Protein AF-0000000078976316 (afdb_homodimer)

Solvent-accessible surface area (backbone atoms only — not comparable to full-atom values): 8866 Å² total; per-residue (Å²): 133,84,72,63,69,71,50,32,12,80,86,79,69,39,76,46,81,50,33,19,30,37,69,84,14,48,60,29,28,46,69,59,52,52,49,54,50,69,71,39,88,71,78,41,54,38,91,85,77,61,46,76,41,95,53,86,60,72,31,52,30,52,46,60,39,50,53,44,50,51,50,44,63,74,73,98,133,83,72,64,70,72,51,32,12,80,86,79,70,38,75,44,83,51,34,20,32,35,68,84,14,48,58,30,28,47,70,60,52,52,48,56,51,70,72,39,89,72,78,42,55,38,93,86,78,61,45,76,40,94,52,86,60,75,32,52,28,52,47,60,39,51,52,44,51,52,50,44,63,74,74,96

Sequence (152 aa):
PTPPEELLCPITTDLMEDPVVAADGHSYERDAIARWFAGRPGRPTSPLTGAVLPHTGLTPNYALRKIIADWRQKHGPTPPEELLCPITTDLMEDPVVAADGHSYERDAIARWFAGRPGRPTSPLTGAVLPHTGLTPNYALRKIIADWRQKHG

Radius of gyration: 15.7 Å; Cα contacts (8 Å, |Δi|>4): 252; chains: 2; bounding box: 39×42×33 Å

InterPro domains:
  IPR003613 U-box domain [PF04564] (4-75)
  IPR003613 U-box domain [PS51698] (2-76)
  IPR003613 U-box domain [SM00504] (6-71)
  IPR013083 Zinc finger, RING/FYVE/PHD-type [G3DSA:3.30.40.10] (1-76)
  IPR052085 WD repeat, SAM and U-box domain-containing [PTHR46573]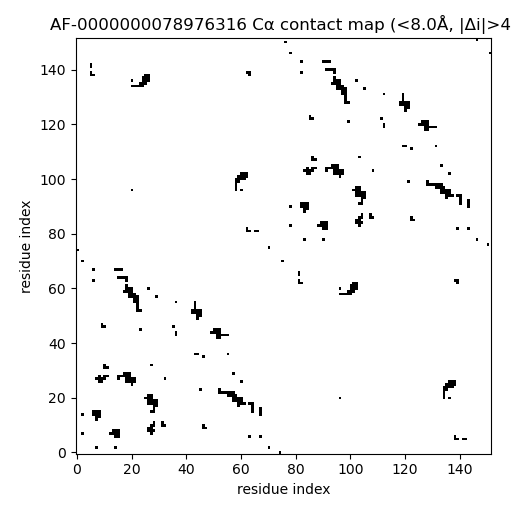 (3-74)

Organism: NCBI:txid3068

pLDDT: mean 95.84, std 4.74, range [74.62, 98.88]

Nearest PDB structures (foldseek):
  5eya-assembly1_F  TM=9.098E-01  e=1.188E-04  Homo sapiens
  6yxe-assembly2_B-2  TM=8.843E-01  e=1.453E-04  Homo sapiens
  6yxe-assembly1_A-3  TM=8.754E-01  e=2.323E-04  Homo sapiens
  5fer-assembly1_A  TM=9.080E-01  e=5.197E-04  Homo sapiens
  5eya-assembly1_G  TM=9.010E-01  e=6.355E-04  Homo sapiens

Secondary structure (DSSP, 8-state):
-PPPGGGB-TTT-SB-SSEEE-TTS-EEEHHHHHHHHHTS-SS-B-TTT-PBPS----EE-HHHHHHHHHHHHHH-/-PPPGGGB-TTT-SB-SSEEE-TTS-EEEHHHHHHHHHTS-SS-B-TTT-PBPS----EE-HHHHHHHHHHHHHH-

Structure (mmCIF, N/CA/C/O backbone):
data_AF-0000000078976316-model_v1
#
loop_
_entity.id
_entity.type
_entity.pdbx_description
1 polymer 'U-box domain-containing protein'
#
loop_
_atom_site.group_PDB
_atom_site.id
_atom_site.type_symbol
_atom_site.label_atom_id
_atom_site.label_alt_id
_atom_site.label_comp_id
_atom_site.label_asym_id
_atom_site.label_entity_id
_atom_site.label_seq_id
_atom_site.pdbx_PDB_ins_code
_atom_site.Cartn_x
_atom_site.Cartn_y
_atom_site.Cartn_z
_atom_site.occupancy
_atom_site.B_iso_or_equiv
_atom_site.auth_seq_id
_atom_site.auth_comp_id
_atom_site.auth_asym_id
_atom_site.auth_atom_id
_atom_site.pdbx_PDB_model_num
ATOM 1 N N . PRO A 1 1 ? 13.492 -16.938 -9.711 1 87.5 1 PRO A N 1
ATOM 2 C CA . PRO A 1 1 ? 12.68 -16.156 -10.648 1 87.5 1 PRO A CA 1
ATOM 3 C C . PRO A 1 1 ? 12.727 -14.656 -10.359 1 87.5 1 PRO A C 1
ATOM 5 O O . PRO A 1 1 ? 13.016 -14.258 -9.227 1 87.5 1 PRO A O 1
ATOM 8 N N . THR A 1 2 ? 12.547 -13.789 -11.312 1 92.25 2 THR A N 1
ATOM 9 C CA . THR A 1 2 ? 12.5 -12.344 -11.141 1 92.25 2 THR A CA 1
ATOM 10 C C . THR A 1 2 ? 11.219 -11.93 -10.422 1 92.25 2 THR A C 1
ATOM 12 O O . THR A 1 2 ? 10.125 -12.383 -10.773 1 92.25 2 THR A O 1
ATOM 15 N N . PRO A 1 3 ? 11.414 -11.203 -9.422 1 95.31 3 PRO A N 1
ATOM 16 C CA . PRO A 1 3 ? 10.211 -10.766 -8.711 1 95.31 3 PRO A CA 1
ATOM 17 C C . PRO A 1 3 ? 9.344 -9.82 -9.547 1 95.31 3 PRO A C 1
ATOM 19 O O . PRO A 1 3 ? 9.859 -9.125 -10.422 1 95.31 3 PRO A O 1
ATOM 22 N N . PRO A 1 4 ? 8.062 -9.812 -9.242 1 95.12 4 PRO A N 1
ATOM 23 C CA . PRO A 1 4 ? 7.238 -8.758 -9.844 1 95.12 4 PRO A CA 1
ATOM 24 C C . PRO A 1 4 ? 7.797 -7.359 -9.586 1 95.12 4 PRO A C 1
ATOM 26 O O . PRO A 1 4 ? 8.305 -7.086 -8.492 1 95.12 4 PRO A O 1
ATOM 29 N N . GLU A 1 5 ? 7.695 -6.508 -10.5 1 96.69 5 GLU A N 1
ATOM 30 C CA . GLU A 1 5 ? 8.281 -5.172 -10.43 1 96.69 5 GLU A CA 1
ATOM 31 C C . GLU A 1 5 ? 7.715 -4.387 -9.25 1 96.69 5 GLU A C 1
ATOM 33 O O . GLU A 1 5 ? 8.406 -3.557 -8.656 1 96.69 5 GLU A O 1
ATOM 38 N N . GLU A 1 6 ? 6.473 -4.664 -8.914 1 97.19 6 GLU A N 1
ATOM 39 C CA . GLU A 1 6 ? 5.781 -3.92 -7.863 1 97.19 6 GLU A CA 1
ATOM 40 C C . GLU A 1 6 ? 6.426 -4.164 -6.5 1 97.19 6 GLU A C 1
ATOM 42 O O . GLU A 1 6 ? 6.191 -3.408 -5.555 1 97.19 6 GLU A O 1
ATOM 47 N N . LEU A 1 7 ? 7.215 -5.223 -6.375 1 98.44 7 LEU A N 1
ATOM 48 C CA . LEU A 1 7 ? 7.832 -5.586 -5.102 1 98.44 7 LEU A CA 1
ATOM 49 C C . LEU A 1 7 ? 9.195 -4.918 -4.949 1 98.44 7 LEU A C 1
ATOM 51 O O . LEU A 1 7 ? 9.773 -4.93 -3.859 1 98.44 7 LEU A O 1
ATOM 55 N N . LEU A 1 8 ? 9.656 -4.258 -6.035 1 98.56 8 LEU A N 1
ATOM 56 C CA . LEU A 1 8 ? 10.977 -3.637 -6.039 1 98.56 8 LEU A CA 1
ATOM 57 C C . LEU A 1 8 ? 10.875 -2.15 -5.715 1 98.56 8 LEU A C 1
ATOM 59 O O . LEU A 1 8 ? 9.961 -1.469 -6.176 1 98.56 8 LEU A O 1
ATOM 63 N N . CYS A 1 9 ? 11.758 -1.719 -4.941 1 98.69 9 CYS A N 1
ATOM 64 C CA . CYS A 1 9 ? 11.852 -0.291 -4.66 1 98.69 9 CYS A CA 1
ATOM 65 C C . CYS A 1 9 ? 12.336 0.477 -5.887 1 98.69 9 CYS A C 1
ATOM 67 O O . CYS A 1 9 ? 13.391 0.166 -6.445 1 98.69 9 CYS A O 1
ATOM 69 N N . PRO A 1 10 ? 11.586 1.521 -6.297 1 98.12 10 PRO A N 1
ATOM 70 C CA . PRO A 1 10 ? 11.992 2.283 -7.484 1 98.12 10 PRO A CA 1
ATOM 71 C C . PRO A 1 10 ? 13.336 2.984 -7.305 1 98.12 10 PRO A C 1
ATOM 73 O O . PRO A 1 10 ? 14 3.322 -8.289 1 98.12 10 PRO A O 1
ATOM 76 N N . ILE A 1 11 ? 13.75 3.258 -6.051 1 97.75 11 ILE A N 1
ATOM 77 C CA . ILE A 1 11 ? 14.992 3.965 -5.773 1 97.75 11 ILE A CA 1
ATOM 78 C C . ILE A 1 11 ? 16.156 2.977 -5.777 1 97.75 11 ILE A C 1
ATOM 80 O O . ILE A 1 11 ? 17.156 3.191 -6.465 1 97.75 11 ILE A O 1
ATOM 84 N N . THR A 1 12 ? 16.031 1.872 -5.039 1 98.25 12 THR A N 1
ATOM 85 C CA . THR A 1 12 ? 17.156 0.957 -4.852 1 98.25 12 THR A CA 1
ATOM 86 C C . THR A 1 12 ? 17.141 -0.138 -5.914 1 98.25 12 THR A C 1
ATOM 88 O O . THR A 1 12 ? 18.141 -0.811 -6.133 1 98.25 12 THR A O 1
ATOM 91 N N . THR A 1 13 ? 16.016 -0.459 -6.5 1 97.44 13 THR A N 1
ATOM 92 C CA . THR A 1 13 ? 15.789 -1.526 -7.469 1 97.44 13 THR A CA 1
ATOM 93 C C . THR A 1 13 ? 15.914 -2.895 -6.805 1 97.44 13 THR A C 1
ATOM 95 O O . THR A 1 13 ? 16.156 -3.896 -7.484 1 97.44 13 THR A O 1
ATOM 98 N N . ASP A 1 14 ? 15.781 -2.938 -5.516 1 97.38 14 ASP A N 1
ATOM 99 C CA . ASP A 1 14 ? 15.828 -4.172 -4.738 1 97.38 14 ASP A CA 1
ATOM 100 C C . ASP A 1 14 ? 14.453 -4.5 -4.148 1 97.38 14 ASP A C 1
ATOM 102 O O . ASP A 1 14 ? 13.586 -3.625 -4.051 1 97.38 14 ASP A O 1
ATOM 106 N N . LEU A 1 15 ? 14.336 -5.785 -3.752 1 98 15 LEU A N 1
ATOM 107 C CA . LEU A 1 15 ? 13.148 -6.184 -3 1 98 15 LEU A CA 1
ATOM 108 C C . LEU A 1 15 ? 13.031 -5.383 -1.708 1 98 15 LEU A C 1
ATOM 110 O O . LEU A 1 15 ? 13.992 -5.285 -0.942 1 98 15 LEU A O 1
ATOM 114 N N . MET A 1 16 ? 11.867 -4.883 -1.5 1 98.62 16 MET A N 1
ATOM 115 C CA . MET A 1 16 ? 11.719 -4.031 -0.323 1 98.62 16 MET A CA 1
ATOM 116 C C . MET A 1 16 ? 11.656 -4.871 0.95 1 98.62 16 MET A C 1
ATOM 118 O O . MET A 1 16 ? 11.125 -5.984 0.941 1 98.62 16 MET A O 1
ATOM 122 N N . GLU A 1 17 ? 12.188 -4.344 2.033 1 98.25 17 GLU A N 1
ATOM 123 C CA . GLU A 1 17 ? 12.102 -4.953 3.357 1 98.25 17 GLU A CA 1
ATOM 124 C C . GLU A 1 17 ? 11.055 -4.254 4.219 1 98.25 17 GLU A C 1
ATOM 126 O O . GLU A 1 17 ? 10.289 -4.91 4.93 1 98.25 17 GLU A O 1
ATOM 131 N N . ASP A 1 18 ? 11.062 -2.996 4.164 1 98.81 18 ASP A N 1
ATOM 132 C CA . ASP A 1 18 ? 10.133 -2.148 4.906 1 98.81 18 ASP A CA 1
ATOM 133 C C . ASP A 1 18 ? 9.422 -1.171 3.975 1 98.81 18 ASP A C 1
ATOM 135 O O . ASP A 1 18 ? 9.68 0.033 4.012 1 98.81 18 ASP A O 1
ATOM 139 N N . PRO A 1 19 ? 8.461 -1.666 3.227 1 98.88 19 PRO A N 1
ATOM 140 C CA . PRO A 1 19 ? 7.781 -0.812 2.248 1 98.88 19 PRO A CA 1
ATOM 141 C C . PRO A 1 19 ? 6.891 0.243 2.9 1 98.88 19 PRO A C 1
ATOM 143 O O . PRO A 1 19 ? 6.168 -0.059 3.854 1 98.88 19 PRO A O 1
ATOM 146 N N . VAL A 1 20 ? 6.949 1.451 2.395 1 98.88 20 VAL A N 1
ATOM 147 C CA . VAL A 1 20 ? 6.098 2.562 2.805 1 98.88 20 VAL A CA 1
ATOM 148 C C . VAL A 1 20 ? 5.5 3.236 1.572 1 98.88 20 VAL A C 1
ATOM 150 O O . VAL A 1 20 ? 6.074 3.176 0.482 1 98.88 20 VAL A O 1
ATOM 153 N N . VAL A 1 21 ? 4.305 3.76 1.754 1 98.75 21 VAL A N 1
ATOM 154 C CA . VAL A 1 21 ? 3.676 4.559 0.707 1 98.75 21 VAL A CA 1
ATOM 155 C C . VAL A 1 21 ? 3.924 6.043 0.967 1 98.75 21 VAL A C 1
ATOM 157 O O . VAL A 1 21 ? 3.789 6.512 2.1 1 98.75 21 VAL A O 1
ATOM 160 N N . ALA A 1 22 ? 4.328 6.75 -0.072 1 98.31 22 ALA A N 1
ATOM 161 C CA . ALA A 1 22 ? 4.496 8.195 0.012 1 98.31 22 ALA A CA 1
ATOM 162 C C . ALA A 1 22 ? 3.268 8.922 -0.531 1 98.31 22 ALA A C 1
ATOM 164 O O . ALA A 1 22 ? 2.301 8.289 -0.956 1 98.31 22 ALA A O 1
ATOM 165 N N . ALA A 1 23 ? 3.336 10.227 -0.518 1 97.31 23 ALA A N 1
ATOM 166 C CA . ALA A 1 23 ? 2.176 11.047 -0.855 1 97.31 23 ALA A CA 1
ATOM 167 C C . ALA A 1 23 ? 1.768 10.852 -2.312 1 97.31 23 ALA A C 1
ATOM 169 O O . ALA A 1 23 ? 0.62 11.102 -2.682 1 97.31 23 ALA A O 1
ATOM 170 N N . ASP A 1 24 ? 2.645 10.383 -3.123 1 97.88 24 ASP A N 1
ATOM 171 C CA . ASP A 1 24 ? 2.346 10.195 -4.539 1 97.88 24 ASP A CA 1
ATOM 172 C C . ASP A 1 24 ? 1.65 8.852 -4.781 1 97.88 24 ASP A C 1
ATOM 174 O O . ASP A 1 24 ? 1.313 8.516 -5.918 1 97.88 24 ASP A O 1
ATOM 178 N N . GLY A 1 25 ? 1.482 8.039 -3.73 1 98.56 25 GLY A N 1
ATOM 179 C CA . GLY A 1 25 ? 0.79 6.77 -3.867 1 98.56 25 GLY A CA 1
ATOM 180 C C . GLY A 1 25 ? 1.716 5.617 -4.215 1 98.56 25 GLY A C 1
ATOM 181 O O . GLY A 1 25 ? 1.285 4.465 -4.277 1 98.56 25 GLY A O 1
ATOM 182 N N . HIS A 1 26 ? 2.977 5.926 -4.41 1 98.56 26 HIS A N 1
ATOM 183 C CA . HIS A 1 26 ? 3.955 4.898 -4.75 1 98.56 26 HIS A CA 1
ATOM 184 C C . HIS A 1 26 ? 4.664 4.383 -3.502 1 98.56 26 HIS A C 1
ATOM 186 O O . HIS A 1 26 ? 4.742 5.086 -2.492 1 98.56 26 HIS A O 1
ATOM 192 N N . SER A 1 27 ? 5.13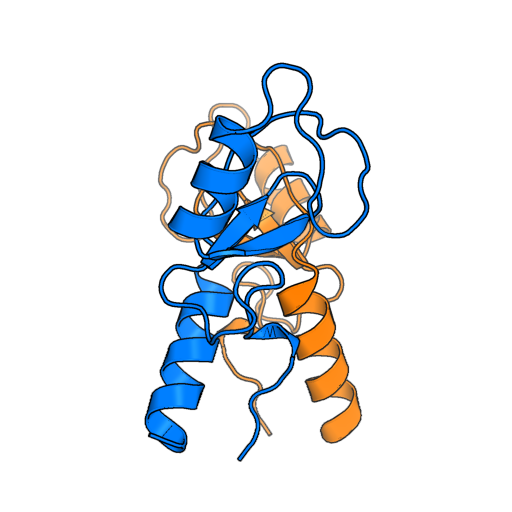3 3.158 -3.598 1 98.75 27 SER A N 1
ATOM 193 C CA . SER A 1 27 ? 5.797 2.523 -2.463 1 98.75 27 SER A CA 1
ATOM 194 C C . SER A 1 27 ? 7.312 2.521 -2.641 1 98.75 27 SER A C 1
ATOM 196 O O . SER A 1 27 ? 7.812 2.371 -3.756 1 98.75 27 SER A O 1
ATOM 198 N N . TYR A 1 28 ? 8.008 2.629 -1.512 1 98.81 28 TYR A N 1
ATOM 199 C CA . TYR A 1 28 ? 9.461 2.678 -1.465 1 98.81 28 TYR A CA 1
ATOM 200 C C . TYR A 1 28 ? 9.992 1.942 -0.24 1 98.81 28 TYR A C 1
ATOM 202 O O . TYR A 1 28 ? 9.266 1.733 0.731 1 98.81 28 TYR A O 1
ATOM 210 N N . GLU A 1 29 ? 11.211 1.618 -0.31 1 98.88 29 GLU A N 1
ATOM 211 C CA . GLU A 1 29 ? 11.945 1.262 0.904 1 98.88 29 GLU A CA 1
ATOM 212 C C . GLU A 1 29 ? 12.047 2.451 1.854 1 98.88 29 GLU A C 1
ATOM 214 O O . GLU A 1 29 ? 12.484 3.533 1.459 1 98.88 29 GLU A O 1
ATOM 219 N N . ARG A 1 30 ? 11.703 2.211 3.08 1 98.88 30 ARG A N 1
ATOM 220 C CA . ARG A 1 30 ? 11.594 3.305 4.039 1 98.88 30 ARG A CA 1
ATOM 221 C C . ARG A 1 30 ? 12.883 4.117 4.09 1 98.88 30 ARG A C 1
ATOM 223 O O . ARG A 1 30 ? 12.859 5.34 3.918 1 98.88 30 ARG A O 1
ATOM 230 N N . ASP A 1 31 ? 14 3.492 4.246 1 98.62 31 ASP A N 1
ATOM 231 C CA . ASP A 1 31 ? 15.266 4.203 4.406 1 98.62 31 ASP A CA 1
ATOM 232 C C . ASP A 1 31 ? 15.633 4.961 3.131 1 98.62 31 ASP A C 1
ATOM 234 O O . ASP A 1 31 ? 16.188 6.062 3.193 1 98.62 31 ASP A O 1
ATOM 238 N N . ALA A 1 32 ? 15.336 4.387 1.988 1 98.5 32 ALA A N 1
ATOM 239 C CA . ALA A 1 32 ? 15.688 4.988 0.706 1 98.5 32 ALA A CA 1
ATOM 240 C C . ALA A 1 32 ? 14.898 6.273 0.468 1 98.5 32 ALA A C 1
ATOM 242 O O . ALA A 1 32 ? 15.469 7.297 0.085 1 98.5 32 ALA A O 1
ATOM 243 N N . ILE A 1 33 ? 13.609 6.262 0.734 1 98.19 33 ILE A N 1
ATOM 244 C CA . ILE A 1 33 ? 12.789 7.441 0.486 1 98.19 33 ILE A CA 1
ATOM 245 C C . ILE A 1 33 ? 13.078 8.508 1.542 1 98.19 33 ILE A C 1
ATOM 247 O O . ILE A 1 33 ? 13.039 9.703 1.25 1 98.19 33 ILE A O 1
ATOM 251 N N . ALA A 1 34 ? 13.328 8.078 2.758 1 97.19 34 ALA A N 1
ATOM 252 C CA . ALA A 1 34 ? 13.703 9.031 3.795 1 97.19 34 ALA A CA 1
ATOM 253 C C . ALA A 1 34 ? 14.984 9.773 3.414 1 97.19 34 ALA A C 1
ATOM 255 O O . ALA A 1 34 ? 15.078 10.992 3.58 1 97.19 34 ALA A O 1
ATOM 256 N N . ARG A 1 35 ? 15.914 9.055 2.881 1 96.81 35 ARG A N 1
ATOM 257 C CA . ARG A 1 35 ? 17.172 9.664 2.434 1 96.81 35 ARG A CA 1
ATOM 258 C C . ARG A 1 35 ? 16.938 10.586 1.243 1 96.81 35 ARG A C 1
ATOM 260 O O . ARG A 1 35 ? 17.547 11.648 1.145 1 96.81 35 ARG A O 1
ATOM 267 N N . TRP A 1 36 ? 16.094 10.07 0.364 1 96.75 36 TRP A N 1
ATOM 268 C CA . TRP A 1 36 ? 15.719 10.891 -0.786 1 96.75 36 TRP A CA 1
ATOM 269 C C . TRP A 1 36 ? 15.211 12.258 -0.341 1 96.75 36 TRP A C 1
ATOM 271 O O . TRP A 1 36 ? 15.664 13.289 -0.837 1 96.75 36 TRP A O 1
ATOM 281 N N . PHE A 1 37 ? 14.383 12.328 0.63 1 96.19 37 PHE A N 1
ATOM 282 C CA . PHE A 1 37 ? 13.789 13.562 1.115 1 96.19 37 PHE A CA 1
ATOM 283 C C . PHE A 1 37 ? 14.812 14.398 1.87 1 96.19 37 PHE A C 1
ATOM 285 O O . PHE A 1 37 ? 14.812 15.625 1.783 1 96.19 37 PHE A O 1
ATOM 292 N N . ALA A 1 38 ? 15.648 13.742 2.635 1 94 38 ALA A N 1
ATOM 293 C CA . ALA A 1 38 ? 16.656 14.438 3.439 1 94 38 ALA A CA 1
ATOM 294 C C . ALA A 1 38 ? 17.641 15.195 2.555 1 94 38 ALA A C 1
ATOM 296 O O . ALA A 1 38 ? 18.172 16.234 2.957 1 94 38 ALA A O 1
ATOM 297 N N . GLY A 1 39 ? 17.875 14.719 1.37 1 88.06 39 GLY A N 1
ATOM 298 C CA . GLY A 1 39 ? 18.859 15.305 0.467 1 88.06 39 GLY A CA 1
ATOM 299 C C . GLY A 1 39 ? 18.297 16.438 -0.365 1 88.06 39 GLY A C 1
ATOM 300 O O . GLY A 1 39 ? 19.016 17.062 -1.151 1 88.06 39 GLY A O 1
ATOM 301 N N . ARG A 1 40 ? 17.141 16.688 -0.37 1 80.38 40 ARG A N 1
ATOM 302 C CA . ARG A 1 40 ? 16.484 17.703 -1.197 1 80.38 40 ARG A CA 1
ATOM 303 C C . ARG A 1 40 ? 15.797 18.75 -0.336 1 80.38 40 ARG A C 1
ATOM 305 O O . ARG A 1 40 ? 14.594 18.672 -0.096 1 80.38 40 ARG A O 1
ATOM 312 N N . PRO A 1 41 ? 16.828 19.766 -0.046 1 74.81 41 PRO A N 1
ATOM 313 C CA . PRO A 1 41 ? 16.266 20.844 0.765 1 74.81 41 PRO A CA 1
ATOM 314 C C . PRO A 1 41 ? 15.227 21.672 0.013 1 74.81 41 PRO A C 1
ATOM 316 O O . PRO A 1 41 ? 15.367 21.891 -1.193 1 74.81 41 PRO A O 1
ATOM 319 N N . GLY A 1 42 ? 14.016 21.75 0.39 1 83.06 42 GLY A N 1
ATOM 320 C CA . GLY A 1 42 ? 12.898 22.469 -0.213 1 83.06 42 GLY A CA 1
ATOM 321 C C . GLY A 1 42 ? 11.625 21.641 -0.278 1 83.06 42 GLY A C 1
ATOM 322 O O . GLY A 1 42 ? 11.25 21 0.703 1 83.06 42 GLY A O 1
ATOM 323 N N . ARG A 1 43 ? 11.227 21.781 -1.596 1 86.06 43 ARG A N 1
ATOM 324 C CA . ARG A 1 43 ? 9.961 21.078 -1.74 1 86.06 43 ARG A CA 1
ATOM 325 C C . ARG A 1 43 ? 10.18 19.609 -2.094 1 86.06 43 ARG A C 1
ATOM 327 O O . ARG A 1 43 ? 10.875 19.297 -3.062 1 86.06 43 ARG A O 1
ATOM 334 N N . PRO A 1 44 ? 9.688 18.781 -1.41 1 93.56 44 PRO A N 1
ATOM 335 C CA . PRO A 1 44 ? 9.859 17.359 -1.712 1 93.56 44 PRO A CA 1
ATOM 336 C C . PRO A 1 44 ? 9.25 16.953 -3.055 1 93.56 44 PRO A C 1
ATOM 338 O O . PRO A 1 44 ? 8.203 17.484 -3.439 1 93.56 44 PRO A O 1
ATOM 341 N N . THR A 1 45 ? 10.008 16.109 -3.764 1 96.25 45 THR A N 1
ATOM 342 C CA . THR A 1 45 ? 9.523 15.617 -5.051 1 96.25 45 THR A CA 1
ATOM 343 C C . THR A 1 45 ? 9.469 14.086 -5.062 1 96.25 45 THR A C 1
ATOM 345 O O . THR A 1 45 ? 10.195 13.43 -4.316 1 96.25 45 THR A O 1
ATOM 348 N N . SER A 1 46 ? 8.641 13.633 -5.898 1 97 46 SER A N 1
ATOM 349 C CA . SER A 1 46 ? 8.578 12.195 -6.102 1 97 46 SER A CA 1
ATOM 350 C C . SER A 1 46 ? 9.789 11.688 -6.875 1 97 46 SER A C 1
ATOM 352 O O . SER A 1 46 ? 10.133 12.227 -7.93 1 97 46 SER A O 1
ATOM 354 N N . PRO A 1 47 ? 10.414 10.617 -6.41 1 96.19 47 PRO A N 1
ATOM 355 C CA . PRO A 1 47 ? 11.523 10.039 -7.176 1 96.19 47 PRO A CA 1
ATOM 356 C C . PRO A 1 47 ? 11.07 9.438 -8.508 1 96.19 47 PRO A C 1
ATOM 358 O O . PRO A 1 47 ? 11.875 9.305 -9.43 1 96.19 47 PRO A O 1
ATOM 361 N N . LEU A 1 48 ? 9.828 9.109 -8.586 1 96.12 48 LEU A N 1
ATOM 362 C CA . LEU A 1 48 ? 9.328 8.398 -9.758 1 96.12 48 LEU A CA 1
ATOM 363 C C . LEU A 1 48 ? 8.867 9.383 -10.828 1 96.12 48 LEU A C 1
ATOM 365 O O . LEU A 1 48 ? 9.133 9.188 -12.016 1 96.12 48 LEU A O 1
ATOM 369 N N . THR A 1 49 ? 8.219 10.43 -10.375 1 95 49 THR A N 1
ATOM 370 C CA . THR A 1 49 ? 7.57 11.289 -11.367 1 95 49 THR A CA 1
ATOM 371 C C . THR A 1 49 ? 8.242 12.656 -11.422 1 95 49 THR A C 1
ATOM 373 O O . THR A 1 49 ? 8.031 13.414 -12.367 1 95 49 THR A O 1
ATOM 376 N N . GLY A 1 50 ? 8.914 13.047 -10.328 1 94.25 50 GLY A N 1
ATOM 377 C CA . GLY A 1 50 ? 9.523 14.359 -10.242 1 94.25 50 GLY A CA 1
ATOM 378 C C . GLY A 1 50 ? 8.57 15.438 -9.773 1 94.25 50 GLY A C 1
ATOM 379 O O . GLY A 1 50 ? 8.961 16.578 -9.57 1 94.25 50 GLY A O 1
ATOM 380 N N . ALA A 1 51 ? 7.371 15.102 -9.578 1 95.38 51 ALA A N 1
ATOM 381 C CA . ALA A 1 51 ? 6.355 16.078 -9.172 1 95.38 51 ALA A CA 1
ATOM 382 C C . ALA A 1 51 ? 6.531 16.469 -7.707 1 95.38 51 ALA A C 1
ATOM 384 O O . ALA A 1 51 ? 6.965 15.664 -6.883 1 95.38 51 ALA A O 1
ATOM 385 N N . VAL A 1 52 ? 6.109 17.672 -7.352 1 95.94 52 VAL A N 1
ATOM 386 C CA . VAL A 1 52 ? 6.145 18.156 -5.973 1 95.94 52 VAL A CA 1
ATOM 387 C C . VAL A 1 52 ? 5.109 17.391 -5.141 1 95.94 52 VAL A C 1
ATOM 389 O O . VAL A 1 52 ? 3.967 17.219 -5.57 1 95.94 52 VAL A O 1
ATOM 392 N N . LEU A 1 53 ? 5.559 16.969 -3.988 1 96.94 53 LEU A N 1
ATOM 393 C CA . LEU A 1 53 ? 4.668 16.266 -3.07 1 96.94 53 LEU A CA 1
ATOM 394 C C . LEU A 1 53 ? 4.043 17.234 -2.074 1 96.94 53 LEU A C 1
ATOM 396 O O . LEU A 1 53 ? 4.688 18.188 -1.64 1 96.94 53 LEU A O 1
ATOM 400 N N . PRO A 1 54 ? 2.842 16.969 -1.765 1 95.88 54 PRO A N 1
ATOM 401 C CA . PRO A 1 54 ? 2.203 17.859 -0.787 1 95.88 54 PRO A CA 1
ATOM 402 C C . PRO A 1 54 ? 2.801 17.719 0.612 1 95.88 54 PRO A C 1
ATOM 404 O O . PRO A 1 54 ? 2.693 18.625 1.428 1 95.88 54 PRO A O 1
ATOM 407 N N . HIS A 1 55 ? 3.418 16.578 0.939 1 95 55 HIS A N 1
ATOM 408 C CA . HIS A 1 55 ? 4.066 16.328 2.221 1 95 55 HIS A CA 1
ATOM 409 C C . HIS A 1 55 ? 5.039 15.156 2.125 1 95 55 HIS A C 1
ATOM 411 O O . HIS A 1 55 ? 5.078 14.461 1.109 1 95 55 HIS A O 1
ATOM 417 N N . THR A 1 56 ? 5.789 14.992 3.172 1 95.44 56 THR A N 1
ATOM 418 C CA . THR A 1 56 ? 6.793 13.938 3.16 1 95.44 56 THR A CA 1
ATOM 419 C C . THR A 1 56 ? 6.398 12.797 4.102 1 95.44 56 THR A C 1
ATOM 421 O O . THR A 1 56 ? 7.246 12.016 4.527 1 95.44 56 THR A O 1
ATOM 424 N N . GLY A 1 57 ? 5.098 12.766 4.449 1 95.75 57 GLY A N 1
ATOM 425 C CA . GLY A 1 57 ? 4.625 11.688 5.297 1 95.75 57 GLY A CA 1
ATOM 426 C C . GLY A 1 57 ? 4.758 10.32 4.652 1 95.75 57 GLY A C 1
ATOM 427 O O . GLY A 1 57 ? 4.562 10.18 3.445 1 95.75 57 GLY A O 1
ATOM 428 N N . LEU A 1 58 ? 5.141 9.398 5.508 1 98.06 58 LEU A N 1
ATOM 429 C CA . LEU A 1 58 ? 5.301 8.016 5.074 1 98.06 58 LEU A CA 1
ATOM 430 C C . LEU A 1 58 ? 4.379 7.09 5.863 1 98.06 58 LEU A C 1
ATOM 432 O O . LEU A 1 58 ? 4.316 7.168 7.094 1 98.06 58 LEU A O 1
ATOM 436 N N . THR A 1 59 ? 3.658 6.258 5.117 1 98.56 59 THR A N 1
ATOM 437 C CA . THR A 1 59 ? 2.762 5.301 5.75 1 98.56 59 THR A CA 1
ATOM 438 C C . THR A 1 59 ? 3.195 3.869 5.441 1 98.56 59 THR A C 1
ATOM 440 O O . THR A 1 59 ? 3.506 3.543 4.297 1 98.56 59 THR A O 1
ATOM 443 N N . PRO A 1 60 ? 3.232 3.039 6.535 1 98.69 60 PRO A N 1
ATOM 444 C CA . PRO A 1 60 ? 3.572 1.644 6.246 1 98.69 60 PRO A CA 1
ATOM 445 C C . PRO A 1 60 ? 2.621 0.998 5.242 1 98.69 60 PRO A C 1
ATOM 447 O O . PRO A 1 60 ? 1.426 1.305 5.238 1 98.69 60 PRO A O 1
ATOM 450 N N . ASN A 1 61 ? 3.17 0.209 4.359 1 98.81 61 ASN A N 1
ATOM 451 C CA . ASN A 1 61 ? 2.373 -0.579 3.426 1 98.81 61 ASN A CA 1
ATOM 452 C C . ASN A 1 61 ? 2.334 -2.051 3.824 1 98.81 61 ASN A C 1
ATOM 454 O O . ASN A 1 61 ? 3.066 -2.869 3.266 1 98.81 61 ASN A O 1
ATOM 458 N N . TYR A 1 62 ? 1.462 -2.422 4.738 1 98.62 62 TYR A N 1
ATOM 459 C CA . TYR A 1 62 ? 1.455 -3.754 5.328 1 98.62 62 TYR A CA 1
ATOM 460 C C . TYR A 1 62 ? 1.07 -4.809 4.297 1 98.62 62 TYR A C 1
ATOM 462 O O . TYR A 1 62 ? 1.579 -5.93 4.324 1 98.62 62 TYR A O 1
ATOM 470 N N . ALA A 1 63 ? 0.179 -4.453 3.436 1 98.62 63 ALA A N 1
ATOM 471 C CA . ALA A 1 63 ? -0.195 -5.398 2.387 1 98.62 63 ALA A CA 1
ATOM 472 C C . ALA A 1 63 ? 1.014 -5.781 1.538 1 98.62 63 ALA A C 1
ATOM 474 O O . ALA A 1 63 ? 1.272 -6.965 1.313 1 98.62 63 ALA A O 1
ATOM 475 N N . LEU A 1 64 ? 1.744 -4.812 1.077 1 98.69 64 LEU A N 1
ATOM 476 C CA . LEU A 1 64 ? 2.92 -5.059 0.247 1 98.69 64 LEU A CA 1
ATOM 477 C C . LEU A 1 64 ? 3.992 -5.805 1.031 1 98.69 64 LEU A C 1
ATOM 479 O O . LEU A 1 64 ? 4.672 -6.68 0.486 1 98.69 64 LEU A O 1
ATOM 483 N N . ARG A 1 65 ? 4.141 -5.477 2.301 1 98.75 65 ARG A N 1
ATOM 484 C CA . ARG A 1 65 ? 5.109 -6.176 3.145 1 98.75 65 ARG A CA 1
ATOM 485 C C . ARG A 1 65 ? 4.805 -7.668 3.209 1 98.75 65 ARG A C 1
ATOM 487 O O . ARG A 1 65 ? 5.707 -8.5 3.078 1 98.75 65 ARG A O 1
ATOM 494 N N . LYS A 1 66 ? 3.572 -7.996 3.412 1 98.38 66 LYS A N 1
ATOM 495 C CA . LYS A 1 66 ? 3.168 -9.398 3.494 1 98.38 66 LYS A CA 1
ATOM 496 C C . LYS A 1 66 ? 3.352 -10.102 2.152 1 98.38 66 LYS A C 1
ATOM 498 O O . LYS A 1 66 ? 3.809 -11.242 2.105 1 98.38 66 LYS A O 1
ATOM 503 N N . ILE A 1 67 ? 3.018 -9.469 1.11 1 98.06 67 ILE A N 1
ATOM 504 C CA . ILE A 1 67 ? 3.158 -10.039 -0.222 1 98.06 67 ILE A CA 1
ATOM 505 C C . ILE A 1 67 ? 4.629 -10.344 -0.502 1 98.06 67 ILE A C 1
ATOM 507 O O . ILE A 1 67 ? 4.965 -11.406 -1.027 1 98.06 67 ILE A O 1
ATOM 511 N N . ILE A 1 68 ? 5.5 -9.391 -0.151 1 98.19 68 ILE A N 1
ATOM 512 C CA . ILE A 1 68 ? 6.934 -9.562 -0.354 1 98.19 68 ILE A CA 1
ATOM 513 C C . ILE A 1 68 ? 7.441 -10.719 0.505 1 98.19 68 ILE A C 1
ATOM 515 O O . ILE A 1 68 ? 8.234 -11.539 0.046 1 98.19 68 ILE A O 1
ATOM 519 N N . ALA A 1 69 ? 6.984 -10.781 1.728 1 97.75 69 ALA A N 1
ATOM 520 C CA . ALA A 1 69 ? 7.371 -11.867 2.621 1 97.75 69 ALA A CA 1
ATOM 521 C C . ALA A 1 69 ? 6.969 -13.227 2.047 1 97.75 69 ALA A C 1
ATOM 523 O O . ALA A 1 69 ? 7.75 -14.18 2.078 1 97.75 69 ALA A O 1
ATOM 524 N N . ASP A 1 70 ? 5.789 -13.336 1.528 1 96.81 70 ASP A N 1
ATOM 525 C CA . ASP A 1 70 ? 5.305 -14.578 0.925 1 96.81 70 ASP A CA 1
ATOM 526 C C . ASP A 1 70 ? 6.141 -14.953 -0.296 1 96.81 70 ASP A C 1
ATOM 528 O O . ASP A 1 70 ? 6.449 -16.125 -0.504 1 96.81 70 ASP A O 1
ATOM 532 N N . TRP A 1 71 ? 6.449 -13.977 -1.108 1 96.81 71 TRP A N 1
ATOM 533 C CA . TRP A 1 71 ? 7.289 -14.219 -2.277 1 96.81 71 TRP A CA 1
ATOM 534 C C . TRP A 1 71 ? 8.648 -14.773 -1.864 1 96.81 71 TRP A C 1
ATOM 536 O O . TRP A 1 71 ? 9.148 -15.734 -2.459 1 96.81 71 TRP A O 1
ATOM 546 N N . ARG A 1 72 ? 9.25 -14.164 -0.831 1 96.19 72 ARG A N 1
ATOM 547 C CA . ARG A 1 72 ? 10.547 -14.594 -0.33 1 96.19 72 ARG A CA 1
ATOM 548 C C . ARG A 1 72 ? 10.492 -16.031 0.185 1 96.19 72 ARG A C 1
ATOM 550 O O . ARG A 1 72 ? 11.43 -16.797 -0.013 1 96.19 72 ARG A O 1
ATOM 557 N N . GLN A 1 73 ? 9.414 -16.281 0.856 1 95.94 73 GLN A N 1
ATOM 558 C CA . GLN A 1 73 ? 9.25 -17.609 1.416 1 95.94 73 GLN A CA 1
ATOM 559 C C . GLN A 1 73 ? 9.148 -18.656 0.312 1 95.94 73 GLN A C 1
ATOM 561 O O . GLN A 1 73 ? 9.711 -19.75 0.428 1 95.94 73 GLN A O 1
ATOM 566 N N . LYS A 1 74 ? 8.492 -18.328 -0.761 1 94.69 74 LYS A N 1
ATOM 567 C CA . LYS A 1 74 ? 8.266 -19.281 -1.853 1 94.69 74 LYS A CA 1
ATOM 568 C C . LYS A 1 74 ? 9.516 -19.438 -2.709 1 94.69 74 LYS A C 1
ATOM 570 O O . LYS A 1 74 ? 9.758 -20.516 -3.264 1 94.69 74 LYS A O 1
ATOM 575 N N . HIS A 1 75 ? 10.258 -18.438 -2.855 1 91.81 75 HIS A N 1
ATOM 576 C CA . HIS A 1 75 ? 11.336 -18.469 -3.84 1 91.81 75 HIS A CA 1
ATOM 577 C C . HIS A 1 75 ? 12.703 -18.375 -3.164 1 91.81 75 HIS A C 1
ATOM 579 O O . HIS A 1 75 ? 13.734 -18.422 -3.834 1 91.81 75 HIS A O 1
ATOM 585 N N . GLY A 1 76 ? 12.758 -18.016 -1.817 1 78.12 76 GLY A N 1
ATOM 586 C CA . GLY A 1 76 ? 14.031 -17.984 -1.108 1 78.12 76 GLY A CA 1
ATOM 587 C C . GLY A 1 76 ? 14.391 -19.297 -0.462 1 78.12 76 GLY A C 1
ATOM 588 O O . GLY A 1 76 ? 13.562 -20.219 -0.403 1 78.12 76 GLY A O 1
ATOM 589 N N . PRO B 1 1 ? -9.336 -19.812 -8.234 1 87.88 1 PRO B N 1
ATOM 590 C CA . PRO B 1 1 ? -8.594 -19.922 -6.977 1 87.88 1 PRO B CA 1
ATOM 591 C C . PRO B 1 1 ? -8.891 -18.781 -6.016 1 87.88 1 PRO B C 1
ATOM 593 O O . PRO B 1 1 ? -9.305 -17.703 -6.445 1 87.88 1 PRO B O 1
ATOM 596 N N . THR B 1 2 ? -8.766 -18.953 -4.746 1 92.12 2 THR B N 1
ATOM 597 C CA . THR B 1 2 ? -8.953 -17.906 -3.74 1 92.12 2 THR B CA 1
ATOM 598 C C . THR B 1 2 ? -7.812 -16.891 -3.791 1 92.12 2 THR B C 1
ATOM 600 O O . THR B 1 2 ? -6.641 -17.281 -3.83 1 92.12 2 THR B O 1
ATOM 603 N N . PRO B 1 3 ? -8.203 -15.703 -3.895 1 95.25 3 PRO B N 1
ATOM 604 C CA . PRO B 1 3 ? -7.137 -14.703 -3.92 1 95.25 3 PRO B CA 1
ATOM 605 C C . PRO B 1 3 ? -6.371 -14.617 -2.602 1 95.25 3 PRO B C 1
ATOM 607 O O . PRO B 1 3 ? -6.922 -14.93 -1.543 1 95.25 3 PRO B O 1
ATOM 610 N N . PRO B 1 4 ? -5.129 -14.172 -2.682 1 95.12 4 PRO B N 1
ATOM 611 C CA . PRO B 1 4 ? -4.445 -13.844 -1.43 1 95.12 4 PRO B CA 1
ATOM 612 C C . PRO B 1 4 ? -5.234 -12.867 -0.561 1 95.12 4 PRO B C 1
ATOM 614 O O . PRO B 1 4 ? -5.859 -11.945 -1.081 1 95.12 4 PRO B O 1
ATOM 617 N N . GLU B 1 5 ? -5.203 -13.023 0.684 1 96.62 5 GLU B N 1
ATOM 618 C CA . GLU B 1 5 ? -5.996 -12.234 1.617 1 96.62 5 GLU B CA 1
ATOM 619 C C . GLU B 1 5 ? -5.645 -10.75 1.516 1 96.62 5 GLU B C 1
ATOM 621 O O . GLU B 1 5 ? -6.504 -9.891 1.727 1 96.62 5 GLU B O 1
ATOM 626 N N . GLU B 1 6 ? -4.398 -10.469 1.172 1 97.19 6 GLU B N 1
ATOM 627 C CA . GLU B 1 6 ? -3.914 -9.094 1.126 1 97.19 6 GLU B CA 1
ATOM 628 C C . GLU B 1 6 ? -4.613 -8.297 0.028 1 97.19 6 GLU B C 1
ATOM 630 O O . GLU B 1 6 ? -4.574 -7.066 0.026 1 97.19 6 GLU B O 1
ATOM 635 N N . LEU B 1 7 ? -5.238 -8.984 -0.921 1 98.44 7 LEU B N 1
ATOM 636 C CA . LEU B 1 7 ? -5.887 -8.328 -2.053 1 98.44 7 LEU B CA 1
ATOM 637 C C . LEU B 1 7 ? -7.344 -8.008 -1.735 1 98.44 7 LEU B C 1
ATOM 639 O O . LEU B 1 7 ? -8 -7.27 -2.475 1 98.44 7 LEU B O 1
ATOM 643 N N . LEU B 1 8 ? -7.82 -8.508 -0.568 1 98.56 8 LEU B N 1
ATOM 644 C CA . LEU B 1 8 ? -9.219 -8.328 -0.178 1 98.56 8 LEU B CA 1
ATOM 645 C C . LEU B 1 8 ? -9.367 -7.141 0.763 1 98.56 8 LEU B C 1
ATOM 647 O O . LEU B 1 8 ? -8.531 -6.926 1.643 1 98.56 8 LEU B O 1
ATOM 651 N N . CYS B 1 9 ? -10.367 -6.418 0.536 1 98.69 9 CYS B N 1
ATOM 652 C CA . CYS B 1 9 ? -10.695 -5.324 1.444 1 98.69 9 CYS B CA 1
ATOM 653 C C . CYS B 1 9 ? -11.195 -5.863 2.781 1 98.69 9 CYS B C 1
ATOM 655 O O . CYS B 1 9 ? -12.148 -6.645 2.822 1 98.69 9 CYS B O 1
ATOM 657 N N . PRO B 1 10 ? -10.594 -5.41 3.893 1 98.06 10 PRO B N 1
ATOM 658 C CA . PRO B 1 10 ? -11.023 -5.906 5.203 1 98.06 10 PRO B CA 1
ATOM 659 C C . PRO B 1 10 ? -12.469 -5.543 5.527 1 98.06 10 PRO B C 1
ATOM 661 O O . PRO B 1 10 ? -13.102 -6.191 6.363 1 98.06 10 PRO B O 1
ATOM 664 N N . ILE B 1 11 ? -13 -4.48 4.914 1 97.75 11 ILE B N 1
ATOM 665 C CA . ILE B 1 11 ? -14.359 -4.023 5.191 1 97.75 11 ILE B CA 1
ATOM 666 C C . ILE B 1 11 ? -15.359 -4.816 4.348 1 97.75 11 ILE B C 1
ATOM 668 O O . ILE B 1 11 ? -16.328 -5.367 4.875 1 97.75 11 ILE B O 1
ATOM 672 N N . THR B 1 12 ? -15.125 -4.918 3.035 1 98.25 12 THR B N 1
ATOM 673 C CA . THR B 1 12 ? -16.094 -5.512 2.129 1 98.25 12 THR B CA 1
ATOM 674 C C . THR B 1 12 ? -15.844 -7.008 1.962 1 98.25 12 THR B C 1
ATOM 676 O O . THR B 1 12 ? -16.719 -7.746 1.507 1 98.25 12 THR B O 1
ATOM 679 N N . THR B 1 13 ? -14.648 -7.492 2.172 1 97.38 13 THR B N 1
ATOM 680 C CA . THR B 1 13 ? -14.188 -8.867 1.987 1 97.38 13 THR B CA 1
ATOM 681 C C . THR B 1 13 ? -14.156 -9.227 0.505 1 97.38 13 THR B C 1
ATOM 683 O O . THR B 1 13 ? -14.18 -10.406 0.15 1 97.38 13 THR B O 1
ATOM 686 N N . ASP B 1 14 ? -14.102 -8.227 -0.337 1 97.31 14 ASP B N 1
ATOM 687 C CA . ASP B 1 14 ? -14.008 -8.398 -1.784 1 97.31 14 ASP B CA 1
ATOM 688 C C . ASP B 1 14 ? -12.656 -7.938 -2.311 1 97.31 14 ASP B C 1
ATOM 690 O O . ASP B 1 14 ? -11.938 -7.191 -1.635 1 97.31 14 ASP B O 1
ATOM 694 N N . LEU B 1 15 ? -12.359 -8.414 -3.541 1 98 15 LEU B N 1
ATOM 695 C CA . LEU B 1 15 ? -11.188 -7.902 -4.234 1 98 15 LEU B CA 1
ATOM 696 C C . LEU B 1 15 ? -11.289 -6.395 -4.434 1 98 15 LEU B C 1
ATOM 698 O O . LEU B 1 15 ? -12.305 -5.895 -4.914 1 98 15 LEU B O 1
ATOM 702 N N . MET B 1 16 ? -10.219 -5.758 -4.102 1 98.62 16 MET B N 1
ATOM 703 C CA . MET B 1 16 ? -10.289 -4.301 -4.188 1 98.62 16 MET B CA 1
ATOM 704 C C . MET B 1 16 ? -10.195 -3.838 -5.637 1 98.62 16 MET B C 1
ATOM 706 O O . MET B 1 16 ? -9.492 -4.449 -6.445 1 98.62 16 MET B O 1
ATOM 710 N N . GLU B 1 17 ? -10.883 -2.756 -5.961 1 98.25 17 GLU B N 1
ATOM 711 C CA . GLU B 1 17 ? -10.805 -2.107 -7.27 1 98.25 17 GLU B CA 1
ATOM 712 C C . GLU B 1 17 ? -9.945 -0.846 -7.207 1 98.25 17 GLU B C 1
ATOM 714 O O . GLU B 1 17 ? -9.148 -0.587 -8.109 1 98.25 17 GLU B O 1
ATOM 719 N N . ASP B 1 18 ? -10.156 -0.103 -6.215 1 98.81 18 ASP B N 1
ATOM 720 C CA . ASP B 1 18 ? -9.43 1.139 -5.969 1 98.81 18 ASP B CA 1
ATOM 721 C C . ASP B 1 18 ? -8.805 1.144 -4.574 1 98.81 18 ASP B C 1
ATOM 723 O O . ASP B 1 18 ? -9.25 1.883 -3.693 1 98.81 18 ASP B O 1
ATOM 727 N N . PRO B 1 19 ? -7.727 0.416 -4.406 1 98.88 19 PRO B N 1
ATOM 728 C CA . PRO B 1 19 ? -7.117 0.3 -3.078 1 98.88 19 PRO B CA 1
ATOM 729 C C . PRO B 1 19 ? -6.453 1.596 -2.619 1 98.88 19 PRO B C 1
ATOM 731 O O . PRO B 1 19 ? -5.762 2.252 -3.404 1 98.88 19 PRO B O 1
ATOM 734 N N . VAL B 1 20 ? -6.664 1.949 -1.384 1 98.88 20 VAL B N 1
ATOM 735 C CA . VAL B 1 20 ? -6.02 3.084 -0.729 1 98.88 20 VAL B CA 1
ATOM 736 C C . VAL B 1 20 ? -5.445 2.648 0.617 1 98.88 20 VAL B C 1
ATOM 738 O O . VAL B 1 20 ? -5.926 1.687 1.222 1 98.88 20 VAL B O 1
ATOM 741 N N . VAL B 1 21 ? -4.359 3.295 1.003 1 98.75 21 VAL B N 1
ATOM 742 C CA . VAL B 1 21 ? -3.787 3.08 2.328 1 98.75 21 VAL B CA 1
ATOM 743 C C . VAL B 1 21 ? -4.277 4.168 3.283 1 98.75 21 VAL B C 1
ATOM 745 O O . VAL B 1 21 ? -4.297 5.348 2.932 1 98.75 21 VAL B O 1
ATOM 748 N N . ALA B 1 22 ? -4.695 3.756 4.461 1 98.31 22 ALA B N 1
ATOM 749 C CA . ALA B 1 22 ? -5.09 4.695 5.508 1 98.31 22 ALA B CA 1
ATOM 750 C C . ALA B 1 22 ? -3.951 4.918 6.5 1 98.31 22 ALA B C 1
ATOM 752 O O . ALA B 1 22 ? -2.871 4.34 6.355 1 98.31 22 ALA B O 1
ATOM 753 N N . ALA B 1 23 ? -4.223 5.719 7.496 1 97.31 23 ALA B N 1
ATOM 754 C CA . ALA B 1 23 ? -3.182 6.148 8.422 1 97.31 23 ALA B CA 1
ATOM 755 C C . ALA B 1 23 ? -2.646 4.969 9.227 1 97.31 23 ALA B C 1
ATOM 757 O O . ALA B 1 23 ? -1.525 5.016 9.742 1 97.31 23 ALA B O 1
ATOM 758 N N . ASP B 1 24 ? -3.373 3.93 9.32 1 97.94 24 ASP B N 1
ATOM 759 C CA . ASP B 1 24 ? -2.949 2.77 10.094 1 97.94 24 ASP B CA 1
ATOM 760 C C . ASP B 1 24 ? -2.041 1.859 9.266 1 97.94 24 ASP B C 1
ATOM 762 O O . ASP B 1 24 ? -1.572 0.831 9.758 1 97.94 24 ASP B O 1
ATOM 766 N N . GLY B 1 25 ? -1.836 2.174 7.988 1 98.56 25 GLY B N 1
ATOM 767 C CA . GLY B 1 25 ? -0.949 1.383 7.148 1 98.56 25 GLY B CA 1
ATOM 768 C C . GLY B 1 25 ? -1.662 0.258 6.422 1 98.56 25 GLY B C 1
ATOM 769 O O . GLY B 1 25 ? -1.056 -0.448 5.613 1 98.56 25 GLY B O 1
ATOM 770 N N . HIS B 1 26 ? -2.926 0.116 6.688 1 98.56 26 HIS B N 1
ATOM 771 C CA . HIS B 1 26 ? -3.707 -0.934 6.043 1 98.56 26 HIS B CA 1
ATOM 772 C C . HIS B 1 26 ? -4.422 -0.406 4.805 1 98.56 26 HIS B C 1
ATOM 774 O O . HIS B 1 26 ? -4.688 0.793 4.699 1 98.56 26 HIS B O 1
ATOM 780 N N . SER B 1 27 ? -4.695 -1.319 3.883 1 98.75 27 SER B N 1
ATOM 781 C CA . SER B 1 27 ? -5.336 -0.944 2.627 1 98.75 27 SER B CA 1
ATOM 782 C C . SER B 1 27 ? -6.816 -1.319 2.627 1 98.75 27 SER B C 1
ATOM 784 O O . SER B 1 27 ? -7.199 -2.35 3.182 1 98.75 27 SER B O 1
ATOM 786 N N . TYR B 1 28 ? -7.598 -0.493 1.942 1 98.81 28 TYR B N 1
ATOM 787 C CA . TYR B 1 28 ? -9.047 -0.654 1.845 1 98.81 28 TYR B CA 1
ATOM 788 C C . TYR B 1 28 ? -9.547 -0.253 0.462 1 98.81 28 TYR B C 1
ATOM 790 O O . TYR B 1 28 ? -8.867 0.481 -0.262 1 98.81 28 TYR B O 1
ATOM 798 N N . GLU B 1 29 ? -10.695 -0.689 0.168 1 98.88 29 GLU B N 1
ATOM 799 C CA . GLU B 1 29 ? -11.445 -0.091 -0.929 1 98.88 29 GLU B CA 1
ATOM 800 C C . GLU B 1 29 ? -11.805 1.361 -0.627 1 98.88 29 GLU B C 1
ATOM 802 O O . GLU B 1 29 ? -12.375 1.661 0.426 1 98.88 29 GLU B O 1
ATOM 807 N N . ARG B 1 30 ? -11.508 2.205 -1.562 1 98.88 30 ARG B N 1
ATOM 808 C CA . ARG B 1 30 ? -11.641 3.637 -1.32 1 98.88 30 ARG B CA 1
ATOM 809 C C . ARG B 1 30 ? -13.039 3.982 -0.819 1 98.88 30 ARG B C 1
ATOM 811 O O . ARG B 1 30 ? -13.188 4.613 0.229 1 98.88 30 ARG B O 1
ATOM 818 N N . ASP B 1 31 ? -14.055 3.545 -1.481 1 98.62 31 ASP B N 1
ATOM 819 C CA . ASP B 1 31 ? -15.422 3.916 -1.125 1 98.62 31 ASP B CA 1
ATOM 820 C C . ASP B 1 31 ? -15.812 3.352 0.24 1 98.62 31 ASP B C 1
ATOM 822 O O . ASP B 1 31 ? -16.531 4 1.005 1 98.62 31 ASP B O 1
ATOM 826 N N . ALA B 1 32 ? -15.344 2.16 0.552 1 98.5 32 ALA B N 1
ATOM 827 C CA . ALA B 1 32 ? -15.695 1.495 1.807 1 98.5 32 ALA B CA 1
ATOM 828 C C . ALA B 1 32 ? -15.094 2.232 3 1 98.5 32 ALA B C 1
ATOM 830 O O . ALA B 1 32 ? -15.781 2.484 3.992 1 98.5 32 ALA B O 1
ATOM 831 N N . ILE B 1 33 ? -13.844 2.625 2.912 1 98.19 33 ILE B N 1
ATOM 832 C CA . ILE B 1 33 ? -13.195 3.295 4.035 1 98.19 33 ILE B CA 1
ATOM 833 C C . ILE B 1 33 ? -13.719 4.723 4.16 1 98.19 33 ILE B C 1
ATOM 835 O O . ILE B 1 33 ? -13.844 5.25 5.266 1 98.19 33 ILE B O 1
ATOM 839 N N . ALA B 1 34 ? -13.984 5.355 3.043 1 97.19 34 ALA B N 1
ATOM 840 C CA . ALA B 1 34 ? -14.586 6.688 3.092 1 97.19 34 ALA B CA 1
ATOM 841 C C . ALA B 1 34 ? -15.93 6.656 3.811 1 97.19 34 ALA B C 1
ATOM 843 O O . ALA B 1 34 ? -16.219 7.527 4.637 1 97.19 34 ALA B O 1
ATOM 844 N N . ARG B 1 35 ? -16.688 5.66 3.541 1 96.81 35 ARG B N 1
ATOM 845 C CA . ARG B 1 35 ? -17.984 5.496 4.199 1 96.81 35 ARG B CA 1
ATOM 846 C C . ARG B 1 35 ? -17.812 5.195 5.684 1 96.81 35 ARG B C 1
ATOM 848 O O . ARG B 1 35 ? -18.578 5.688 6.516 1 96.81 35 ARG B O 1
ATOM 855 N N . TRP B 1 36 ? -16.844 4.324 5.91 1 96.75 36 TRP B N 1
ATOM 856 C CA . TRP B 1 36 ? -16.516 4.008 7.301 1 96.75 36 TRP B CA 1
ATOM 857 C C . TRP B 1 36 ? -16.266 5.277 8.102 1 96.75 36 TRP B C 1
ATOM 859 O O . TRP B 1 36 ? -16.828 5.469 9.18 1 96.75 36 TRP B O 1
ATOM 869 N N . PHE B 1 37 ? -15.516 6.191 7.586 1 96.12 37 PHE B N 1
ATOM 870 C CA . PHE B 1 37 ? -15.156 7.426 8.273 1 96.12 37 PHE B CA 1
ATOM 871 C C . PHE B 1 37 ? -16.344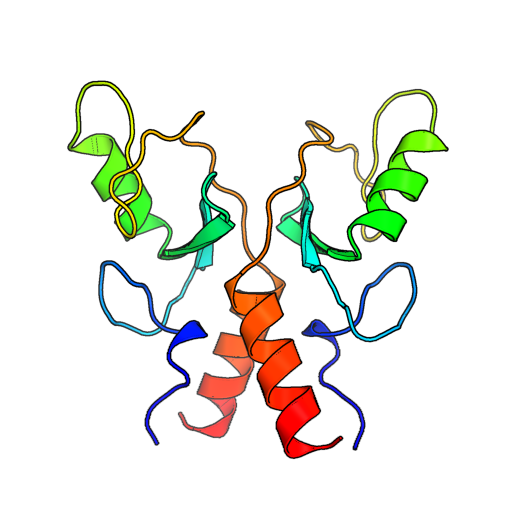 8.367 8.359 1 96.12 37 PHE B C 1
ATOM 873 O O . PHE B 1 37 ? -16.531 9.062 9.359 1 96.12 37 PHE B O 1
ATOM 880 N N . ALA B 1 38 ? -17.141 8.414 7.32 1 94 38 ALA B N 1
ATOM 881 C CA . ALA B 1 38 ? -18.281 9.312 7.27 1 94 38 ALA B CA 1
ATOM 882 C C . ALA B 1 38 ? -19.312 8.945 8.344 1 94 38 ALA B C 1
ATOM 884 O O . ALA B 1 38 ? -20.031 9.82 8.844 1 94 38 ALA B O 1
ATOM 885 N N . GLY B 1 39 ? -19.391 7.699 8.703 1 87.94 39 GLY B N 1
ATOM 886 C CA . GLY B 1 39 ? -20.375 7.215 9.648 1 87.94 39 GLY B CA 1
ATOM 887 C C . GLY B 1 39 ? -19.953 7.363 11.094 1 87.94 39 GLY B C 1
ATOM 888 O O . GLY B 1 39 ? -20.703 7.016 12.016 1 87.94 39 GLY B O 1
ATOM 889 N N . ARG B 1 40 ? -18.859 7.699 11.383 1 80.19 40 ARG B N 1
ATOM 890 C CA . ARG B 1 40 ? -18.312 7.773 12.734 1 80.19 40 ARG B CA 1
ATOM 891 C C . ARG B 1 40 ? -17.891 9.195 13.078 1 80.19 40 ARG B C 1
ATOM 893 O O . ARG B 1 40 ? -16.719 9.555 12.914 1 80.19 40 ARG B O 1
ATOM 900 N N . PRO B 1 41 ? -19.078 9.844 13.656 1 74.62 41 PRO B N 1
ATOM 901 C CA . PRO B 1 41 ? -18.781 11.219 14.055 1 74.62 41 PRO B CA 1
ATOM 902 C C . PRO B 1 41 ? -17.797 11.305 15.219 1 74.62 41 PRO B C 1
ATOM 904 O O . PRO B 1 41 ? -17.812 10.453 16.109 1 74.62 41 PRO B O 1
ATOM 907 N N . GLY B 1 42 ? -16.656 11.875 15.109 1 83.12 42 GLY B N 1
ATOM 908 C CA . GLY B 1 42 ? -15.594 12.016 16.094 1 83.12 42 GLY B CA 1
ATOM 909 C C . GLY B 1 42 ? -14.219 11.688 15.562 1 83.12 42 GLY B C 1
ATOM 910 O O . GLY B 1 42 ? -13.859 12.109 14.461 1 83.12 42 GLY B O 1
ATOM 911 N N . ARG B 1 43 ? -13.688 10.844 16.531 1 86.19 43 ARG B N 1
ATOM 912 C CA . ARG B 1 43 ? -12.32 10.516 16.141 1 86.19 43 ARG B CA 1
ATOM 913 C C . ARG B 1 43 ? -12.289 9.297 15.219 1 86.19 43 ARG B C 1
ATOM 915 O O . ARG B 1 43 ? -12.867 8.258 15.539 1 86.19 43 ARG B O 1
ATOM 922 N N . PRO B 1 44 ? -11.727 9.383 14.18 1 93.62 44 PRO B N 1
ATOM 923 C CA . PRO B 1 44 ? -11.664 8.234 13.266 1 93.62 44 PRO B CA 1
ATOM 924 C C . PRO B 1 44 ? -10.906 7.051 13.859 1 93.62 44 PRO B C 1
ATOM 926 O O . PRO B 1 44 ? -9.922 7.242 14.578 1 93.62 44 PRO B O 1
ATOM 929 N N . THR B 1 45 ? -11.461 5.855 13.586 1 96.31 45 THR B N 1
ATOM 930 C CA . THR B 1 45 ? -10.812 4.637 14.062 1 96.31 45 THR B CA 1
ATOM 931 C C . THR B 1 45 ? -10.531 3.686 12.906 1 96.31 45 THR B C 1
ATOM 933 O O . THR B 1 45 ? -11.203 3.738 11.875 1 96.31 45 THR B O 1
ATOM 936 N N . SER B 1 46 ? -9.586 2.889 13.141 1 97 46 SER B N 1
ATOM 937 C CA . SER B 1 46 ? -9.281 1.843 12.164 1 97 46 SER B CA 1
ATOM 938 C C . SER B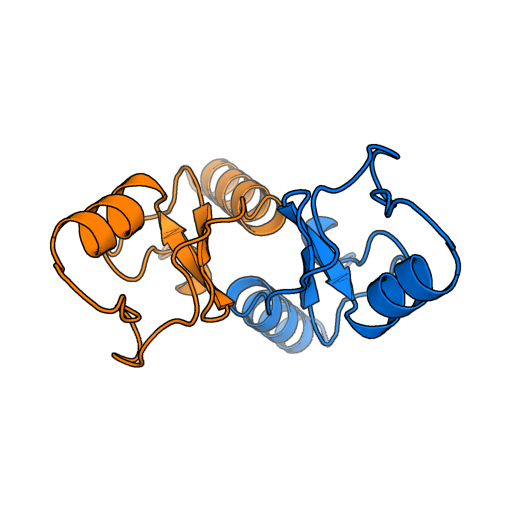 1 46 ? -10.344 0.75 12.18 1 97 46 SER B C 1
ATOM 940 O O . SER B 1 46 ? -10.688 0.222 13.242 1 97 46 SER B O 1
ATOM 942 N N . PRO B 1 47 ? -10.836 0.349 11.016 1 96.25 47 PRO B N 1
ATOM 943 C CA . PRO B 1 47 ? -11.789 -0.768 10.977 1 96.25 47 PRO B CA 1
ATOM 944 C C . PRO B 1 47 ? -11.156 -2.094 11.398 1 96.25 47 PRO B C 1
ATOM 946 O O . PRO B 1 47 ? -11.859 -3.012 11.828 1 96.25 47 PRO B O 1
ATOM 949 N N . LEU B 1 48 ? -9.867 -2.18 11.266 1 96.19 48 LEU B N 1
ATOM 950 C CA . LEU B 1 48 ? -9.18 -3.441 11.5 1 96.19 48 LEU B CA 1
ATOM 951 C C . LEU B 1 48 ? -8.797 -3.586 12.969 1 96.19 48 LEU B C 1
ATOM 953 O O . LEU B 1 48 ? -8.938 -4.668 13.547 1 96.19 48 LEU B O 1
ATOM 957 N N . THR B 1 49 ? -8.352 -2.494 13.539 1 95.06 49 THR B N 1
ATOM 958 C CA . THR B 1 49 ? -7.766 -2.627 14.875 1 95.06 49 THR B CA 1
ATOM 959 C C . THR B 1 49 ? -8.633 -1.927 15.914 1 95.06 49 THR B C 1
ATOM 961 O O . THR B 1 49 ? -8.469 -2.152 17.109 1 95.06 49 THR B O 1
ATOM 964 N N . GLY B 1 50 ? -9.438 -0.951 15.469 1 94.25 50 GLY B N 1
ATOM 965 C CA . GLY B 1 50 ? -10.25 -0.166 16.391 1 94.25 50 GLY B CA 1
ATOM 966 C C . GLY B 1 50 ? -9.508 1.011 16.984 1 94.25 50 GLY B C 1
ATOM 967 O O . GLY B 1 50 ? -10.086 1.812 17.719 1 94.25 50 GLY B O 1
ATOM 968 N N . ALA B 1 51 ? -8.289 1.153 16.688 1 95.44 51 ALA B N 1
ATOM 969 C CA . ALA B 1 51 ? -7.469 2.223 17.25 1 95.44 51 ALA B CA 1
ATOM 970 C C . ALA B 1 51 ? -7.809 3.568 16.625 1 95.44 51 ALA B C 1
ATOM 972 O O . ALA B 1 51 ? -8.172 3.633 15.438 1 95.44 51 ALA B O 1
ATOM 973 N N . VAL B 1 52 ? -7.609 4.656 17.344 1 95.94 52 VAL B N 1
ATOM 974 C CA . VAL B 1 52 ? -7.816 6.004 16.828 1 95.94 52 VAL B CA 1
ATOM 975 C C . VAL B 1 52 ? -6.742 6.336 15.805 1 95.94 52 VAL B C 1
ATOM 977 O O . VAL B 1 52 ? -5.555 6.078 16.031 1 95.94 52 VAL B O 1
ATOM 980 N N . LEU B 1 53 ? -7.195 6.883 14.719 1 96.94 53 LEU B N 1
ATOM 981 C CA . LEU B 1 53 ? -6.273 7.289 13.656 1 96.94 53 LEU B CA 1
ATOM 982 C C . LEU B 1 53 ? -5.879 8.75 13.82 1 96.94 53 LEU B C 1
ATOM 984 O O . LEU B 1 53 ? -6.695 9.578 14.234 1 96.94 53 LEU B O 1
ATOM 988 N N . PRO B 1 54 ? -4.676 9.016 13.5 1 95.94 54 PRO B N 1
ATOM 989 C CA . PRO B 1 54 ? -4.254 10.414 13.602 1 95.94 54 PRO B CA 1
ATOM 990 C C . PRO B 1 54 ? -4.926 11.312 12.562 1 95.94 54 PRO B C 1
ATOM 992 O O . PRO B 1 54 ? -5.027 12.523 12.758 1 95.94 54 PRO B O 1
ATOM 995 N N . HIS B 1 55 ? -5.383 10.766 11.438 1 95.06 55 HIS B N 1
ATOM 996 C CA . HIS B 1 55 ? -6.078 11.492 10.383 1 95.06 55 HIS B CA 1
ATOM 997 C C . HIS B 1 55 ? -6.848 10.539 9.477 1 95.06 55 HIS B C 1
ATOM 999 O O . HIS B 1 55 ? -6.699 9.32 9.578 1 95.06 55 HIS B O 1
ATOM 1005 N N . THR B 1 56 ? -7.637 11.133 8.625 1 95.44 56 THR B N 1
ATOM 1006 C CA . THR B 1 56 ? -8.461 10.312 7.742 1 95.44 56 THR B CA 1
ATOM 1007 C C . THR B 1 56 ? -7.969 10.391 6.305 1 95.44 56 THR B C 1
ATOM 1009 O O . THR B 1 56 ? -8.719 10.109 5.367 1 95.44 56 THR B O 1
ATOM 1012 N N . GLY B 1 57 ? -6.715 10.844 6.156 1 95.75 57 GLY B N 1
ATOM 1013 C CA . GLY B 1 57 ? -6.145 10.898 4.82 1 95.75 57 GLY B CA 1
ATOM 1014 C C . GLY B 1 57 ? -6.02 9.531 4.172 1 95.75 57 GLY B C 1
ATOM 1015 O O . GLY B 1 57 ? -5.711 8.547 4.844 1 95.75 57 GLY B O 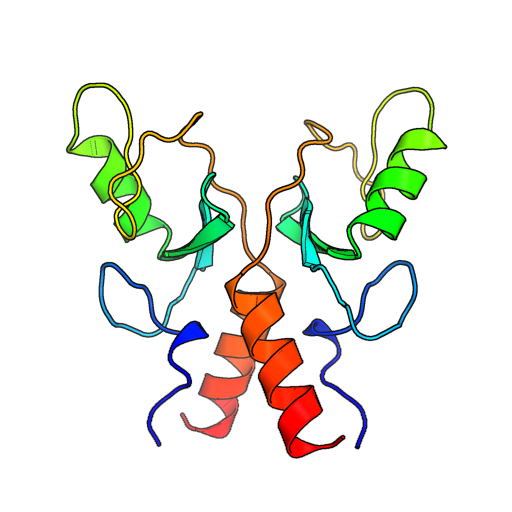1
ATOM 1016 N N . LEU B 1 58 ? -6.328 9.562 2.891 1 98.06 58 LEU B N 1
ATOM 1017 C CA . LEU B 1 58 ? -6.238 8.344 2.09 1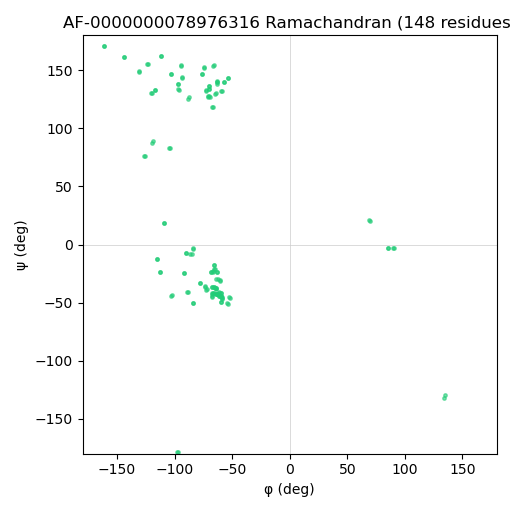 98.06 58 LEU B CA 1
ATOM 1018 C C . LEU B 1 58 ? -5.246 8.523 0.945 1 98.06 58 LEU B C 1
ATOM 1020 O O . LEU B 1 58 ? -5.289 9.523 0.229 1 98.06 58 LEU B O 1
ATOM 1024 N N . THR B 1 59 ? -4.34 7.535 0.832 1 98.56 59 THR B N 1
ATOM 1025 C CA . THR B 1 59 ? -3.357 7.562 -0.246 1 98.56 59 THR B CA 1
ATOM 1026 C C . THR B 1 59 ? -3.543 6.371 -1.179 1 98.56 59 THR B C 1
ATOM 1028 O O . THR B 1 59 ? -3.709 5.238 -0.722 1 98.56 59 THR B O 1
ATOM 1031 N N . PRO B 1 60 ? -3.545 6.68 -2.512 1 98.69 60 PRO B N 1
ATOM 1032 C CA . PRO B 1 60 ? -3.645 5.539 -3.424 1 98.69 60 PRO B CA 1
ATOM 1033 C C . PRO B 1 60 ? -2.531 4.516 -3.213 1 98.69 60 PRO B C 1
ATOM 1035 O O . PRO B 1 60 ? -1.398 4.887 -2.893 1 98.69 60 PRO B O 1
ATOM 1038 N N . ASN B 1 61 ? -2.887 3.26 -3.287 1 98.81 61 ASN B N 1
ATOM 1039 C CA . ASN B 1 61 ? -1.91 2.178 -3.238 1 98.81 61 ASN B CA 1
ATOM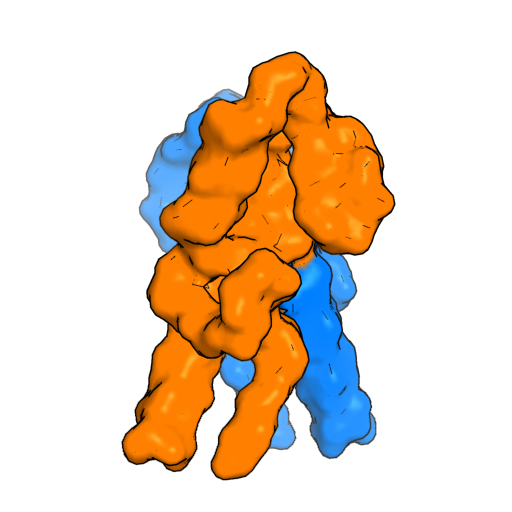 1040 C C . ASN B 1 61 ? -1.674 1.573 -4.621 1 98.81 61 ASN B C 1
ATOM 1042 O O . ASN B 1 61 ? -2.229 0.522 -4.945 1 98.81 61 ASN B O 1
ATOM 1046 N N . TYR B 1 62 ? -0.809 2.184 -5.418 1 98.62 62 TYR B N 1
ATOM 1047 C CA . TYR B 1 62 ? -0.639 1.811 -6.82 1 98.62 62 TYR B CA 1
ATOM 1048 C C . TYR B 1 62 ? -0.023 0.422 -6.945 1 98.62 62 TYR B C 1
ATOM 1050 O O . TYR B 1 62 ? -0.355 -0.332 -7.859 1 98.62 62 TYR B O 1
ATOM 1058 N N . ALA B 1 63 ? 0.858 0.112 -6.062 1 98.62 63 ALA B N 1
ATOM 1059 C CA . ALA B 1 63 ? 1.449 -1.224 -6.094 1 98.62 63 ALA B CA 1
ATOM 1060 C C . ALA B 1 63 ? 0.381 -2.301 -5.938 1 98.62 63 ALA B C 1
ATOM 1062 O O . ALA B 1 63 ? 0.327 -3.25 -6.719 1 98.62 63 ALA B O 1
ATOM 1063 N N . LEU B 1 64 ? -0.452 -2.154 -4.949 1 98.69 64 LEU B N 1
ATOM 1064 C CA . LEU B 1 64 ? -1.511 -3.125 -4.699 1 98.69 64 LEU B CA 1
ATOM 1065 C C . LEU B 1 64 ? -2.51 -3.154 -5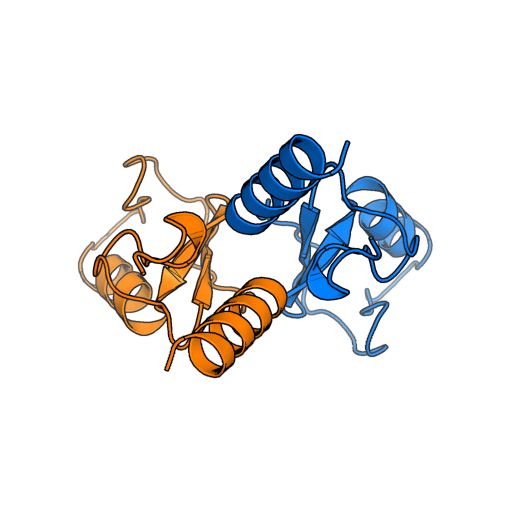.852 1 98.69 64 LEU B C 1
ATOM 1067 O O . LEU B 1 64 ? -3.004 -4.219 -6.223 1 98.69 64 LEU B O 1
ATOM 1071 N N . ARG B 1 65 ? -2.805 -2.01 -6.414 1 98.69 65 ARG B N 1
ATOM 1072 C CA . ARG B 1 65 ? -3.709 -1.943 -7.559 1 98.69 65 ARG B CA 1
ATOM 1073 C C . ARG B 1 65 ? -3.182 -2.773 -8.719 1 98.69 65 ARG B C 1
ATOM 1075 O O . ARG B 1 65 ? -3.932 -3.529 -9.344 1 98.69 65 ARG B O 1
ATOM 1082 N N . LYS B 1 66 ? -1.932 -2.627 -9.016 1 98.38 66 LYS B N 1
ATOM 1083 C CA . LYS B 1 66 ? -1.322 -3.371 -10.117 1 98.38 66 LYS B CA 1
ATOM 1084 C C . LYS B 1 66 ? -1.297 -4.867 -9.82 1 98.38 66 LYS B C 1
ATOM 1086 O O . LYS B 1 66 ? -1.566 -5.684 -10.703 1 98.38 66 LYS B O 1
ATOM 1091 N N . ILE B 1 67 ? -0.99 -5.223 -8.641 1 98.06 67 ILE B N 1
ATOM 1092 C CA . ILE B 1 67 ? -0.941 -6.629 -8.25 1 98.06 67 ILE B CA 1
ATOM 1093 C C . ILE B 1 67 ? -2.324 -7.258 -8.406 1 98.06 67 ILE B C 1
ATOM 1095 O O . ILE B 1 67 ? -2.449 -8.375 -8.922 1 98.06 67 ILE B O 1
ATOM 1099 N N . ILE B 1 68 ? -3.348 -6.527 -7.957 1 98.19 68 ILE B N 1
ATOM 1100 C CA . ILE B 1 68 ? -4.719 -7.016 -8.07 1 98.19 68 ILE B CA 1
ATOM 1101 C C . ILE B 1 68 ? -5.102 -7.152 -9.539 1 98.19 68 ILE B C 1
ATOM 1103 O O . ILE B 1 68 ? -5.727 -8.141 -9.938 1 98.19 68 ILE B O 1
ATOM 1107 N N . ALA B 1 69 ? -4.738 -6.184 -10.336 1 97.69 69 ALA B N 1
ATOM 1108 C CA . ALA B 1 69 ? -5.016 -6.23 -11.766 1 97.69 69 ALA B CA 1
ATOM 1109 C C . ALA B 1 69 ? -4.363 -7.453 -12.406 1 97.69 69 ALA B C 1
ATOM 1111 O O . ALA B 1 69 ? -4.988 -8.141 -13.219 1 97.69 69 ALA B O 1
ATOM 1112 N N . ASP B 1 70 ? -3.146 -7.738 -12.078 1 96.81 70 ASP B N 1
ATOM 1113 C CA . ASP B 1 70 ? -2.434 -8.898 -12.609 1 96.81 70 ASP B CA 1
ATOM 1114 C C . ASP B 1 70 ? -3.105 -10.203 -12.18 1 96.81 70 ASP B C 1
ATOM 1116 O O . ASP B 1 70 ? -3.211 -11.141 -12.977 1 96.81 70 ASP B O 1
ATOM 1120 N N . TRP B 1 71 ? -3.502 -10.266 -10.945 1 96.81 71 TRP B N 1
ATOM 1121 C CA . TRP B 1 71 ? -4.203 -11.445 -10.445 1 96.81 71 TRP B CA 1
ATOM 1122 C C . TRP B 1 71 ? -5.488 -11.68 -11.234 1 96.81 71 TRP B C 1
ATOM 1124 O O . TRP B 1 71 ? -5.785 -12.812 -11.633 1 96.81 71 TRP B O 1
ATOM 1134 N N . ARG B 1 72 ? -6.246 -10.602 -11.461 1 96.19 72 ARG B N 1
ATOM 1135 C CA . ARG B 1 72 ? -7.5 -10.68 -12.203 1 96.19 72 ARG B CA 1
ATOM 1136 C C . ARG B 1 72 ? -7.258 -11.172 -13.633 1 96.19 72 ARG B C 1
ATOM 1138 O O . ARG B 1 72 ? -8.055 -11.945 -14.172 1 96.19 72 ARG B O 1
ATOM 1145 N N . GLN B 1 73 ? -6.211 -10.641 -14.18 1 95.88 73 GLN B N 1
ATOM 1146 C CA . GLN B 1 73 ? -5.883 -11.016 -15.547 1 95.88 73 GLN B CA 1
ATOM 1147 C C . GLN B 1 73 ? -5.535 -12.5 -15.641 1 95.88 73 GLN B C 1
ATOM 1149 O O . GLN B 1 73 ? -5.938 -13.18 -16.594 1 95.88 73 GLN B O 1
ATOM 1154 N N . LYS B 1 74 ? -4.859 -13.016 -14.656 1 94.62 74 LYS B N 1
ATOM 1155 C CA . LYS B 1 74 ? -4.41 -14.406 -14.672 1 94.62 74 LYS B CA 1
ATOM 1156 C C . LYS B 1 74 ? -5.555 -15.359 -14.344 1 94.62 74 LYS B C 1
ATOM 1158 O O . LYS B 1 74 ? -5.59 -16.484 -14.828 1 94.62 74 LYS B O 1
ATOM 1163 N N . HIS B 1 75 ? -6.434 -14.961 -13.539 1 91.94 75 HIS B N 1
ATOM 1164 C CA . HIS B 1 75 ? -7.418 -15.898 -13.016 1 91.94 75 HIS B CA 1
ATOM 1165 C C . HIS B 1 75 ? -8.828 -15.539 -13.477 1 91.94 75 HIS B C 1
ATOM 1167 O O . HIS B 1 75 ? -9.789 -16.25 -13.164 1 91.94 75 HIS B O 1
ATOM 1173 N N . GLY B 1 76 ? -9.039 -14.289 -14.062 1 78 76 GLY B N 1
ATOM 1174 C CA . GLY B 1 76 ? -10.344 -13.914 -14.57 1 78 76 GLY B CA 1
ATOM 1175 C C . GLY B 1 76 ? -10.547 -14.289 -16.031 1 78 76 GLY B C 1
ATOM 1176 O O . GLY B 1 76 ? -9.594 -14.68 -16.719 1 78 76 GLY B O 1
#

Foldseek 3Di:
DDDDQLQAAPQPRHGEQWWKAFQVRHIHRPVRLVVQQVPDPDFDADPVPRHGGPDGDIGTDVVSNVVSVVVVVVPD/DDDDQLQAAPQPRHGEQWWKAFQVRHIHRPVRLVVQQVPDPDFDADPVPRHGGPDGDIGTDVVSNVVSVVVVVVPD